Protein AF-A0A522X0R5-F1 (afdb_monomer_lite)

Secondary structure (DSSP, 8-state):
-PPPPHHHHHHHHHHTT--HHHHHHHTT--HHHHHHHHHHHTT-SS---SSHHHHHHHHHHHHHHHTTTT---

Structure (mmCIF, N/CA/C/O backbone):
data_AF-A0A522X0R5-F1
#
_entry.id   AF-A0A522X0R5-F1
#
loop_
_atom_site.group_PDB
_atom_site.id
_atom_site.type_symbol
_atom_site.label_atom_id
_atom_site.label_alt_id
_atom_site.label_comp_id
_atom_site.label_asym_id
_atom_site.label_entity_id
_atom_site.label_seq_id
_atom_site.pdbx_PDB_ins_code
_atom_site.Cartn_x
_atom_site.Cartn_y
_atom_site.Cartn_z
_atom_site.occupancy
_atom_site.B_iso_or_equiv
_atom_site.auth_seq_id
_atom_site.auth_comp_id
_atom_site.auth_asym_id
_atom_site.auth_atom_id
_atom_site.pdbx_PDB_model_num
ATOM 1 N N . MET A 1 1 ? 2.203 -9.886 -16.265 1.00 58.56 1 MET A N 1
ATOM 2 C CA . MET A 1 1 ? 1.965 -8.488 -15.852 1.00 58.56 1 MET A CA 1
ATOM 3 C C . MET A 1 1 ? 3.172 -8.007 -15.075 1.00 58.56 1 MET A C 1
ATOM 5 O O . MET A 1 1 ? 3.676 -8.766 -14.253 1.00 58.56 1 MET A O 1
ATOM 9 N N . ALA A 1 2 ? 3.667 -6.812 -15.391 1.00 72.19 2 ALA A N 1
ATOM 10 C CA . ALA A 1 2 ? 4.716 -6.161 -14.613 1.00 72.19 2 ALA A CA 1
ATOM 11 C C . ALA A 1 2 ? 4.186 -5.819 -13.211 1.00 72.19 2 ALA A C 1
ATOM 13 O O . ALA A 1 2 ? 2.998 -5.529 -13.068 1.00 72.19 2 ALA A O 1
ATOM 14 N N . ALA A 1 3 ? 5.034 -5.873 -12.181 1.00 82.25 3 ALA A N 1
ATOM 15 C CA . ALA A 1 3 ? 4.627 -5.410 -10.855 1.00 82.25 3 ALA A CA 1
ATOM 16 C C . ALA A 1 3 ? 4.405 -3.886 -10.894 1.00 82.25 3 ALA A C 1
ATOM 18 O O . ALA A 1 3 ? 5.244 -3.186 -11.473 1.00 82.25 3 ALA A O 1
ATOM 19 N N . PRO A 1 4 ? 3.333 -3.356 -10.274 1.00 88.75 4 PRO A N 1
ATOM 20 C CA . PRO A 1 4 ? 3.085 -1.919 -10.274 1.00 88.75 4 PRO A CA 1
ATOM 21 C C . PRO A 1 4 ? 4.237 -1.176 -9.589 1.00 88.75 4 PRO A C 1
ATOM 23 O O . PRO A 1 4 ? 4.828 -1.674 -8.622 1.00 88.75 4 PRO A O 1
ATOM 26 N N . THR A 1 5 ? 4.588 0.003 -10.102 1.00 92.62 5 THR A N 1
ATOM 27 C CA . THR A 1 5 ? 5.607 0.869 -9.497 1.00 92.62 5 THR A CA 1
ATOM 28 C C . THR A 1 5 ? 5.078 1.527 -8.223 1.00 92.62 5 THR A C 1
ATOM 30 O O . THR A 1 5 ? 3.875 1.553 -7.964 1.00 92.62 5 THR A O 1
ATOM 33 N N . GLN A 1 6 ? 5.978 2.080 -7.406 1.00 92.75 6 GLN A N 1
ATOM 34 C CA . GLN A 1 6 ? 5.568 2.818 -6.206 1.00 92.75 6 GLN A CA 1
ATOM 35 C C . GLN A 1 6 ? 4.689 4.023 -6.551 1.00 92.75 6 GLN A C 1
ATOM 37 O O . GLN A 1 6 ? 3.733 4.296 -5.835 1.00 92.75 6 GLN A O 1
ATOM 42 N N . GLU A 1 7 ? 4.993 4.707 -7.656 1.00 91.69 7 GLU A N 1
ATOM 43 C CA . GLU A 1 7 ? 4.226 5.854 -8.145 1.00 91.69 7 GLU A CA 1
ATOM 44 C C . GLU A 1 7 ? 2.823 5.437 -8.587 1.00 91.69 7 GLU A C 1
ATOM 46 O O . GLU A 1 7 ? 1.853 6.080 -8.202 1.00 91.69 7 GLU A O 1
ATOM 51 N N . GLN A 1 8 ? 2.693 4.319 -9.310 1.00 92.19 8 GLN A N 1
ATOM 52 C CA . GLN A 1 8 ? 1.386 3.775 -9.696 1.00 92.19 8 GLN A CA 1
ATOM 53 C C . GLN A 1 8 ? 0.550 3.387 -8.472 1.00 92.19 8 GLN A C 1
ATOM 55 O O . GLN A 1 8 ? -0.638 3.693 -8.415 1.00 92.19 8 GLN A O 1
ATOM 60 N N . ILE A 1 9 ? 1.176 2.755 -7.473 1.00 93.50 9 ILE A N 1
ATOM 61 C CA . ILE A 1 9 ? 0.517 2.410 -6.208 1.00 93.50 9 ILE A CA 1
ATOM 62 C C . ILE A 1 9 ? 0.046 3.677 -5.484 1.00 93.50 9 ILE A C 1
ATOM 64 O O . ILE A 1 9 ? -1.107 3.743 -5.066 1.00 93.50 9 ILE A O 1
ATOM 68 N N . ALA A 1 10 ? 0.917 4.678 -5.332 1.00 92.62 10 ALA A N 1
ATOM 69 C CA . ALA A 1 10 ? 0.582 5.922 -4.645 1.00 92.62 10 ALA A CA 1
ATOM 70 C C . ALA A 1 10 ? -0.552 6.671 -5.358 1.00 92.62 10 ALA A C 1
ATOM 72 O O . ALA A 1 10 ? -1.554 6.993 -4.726 1.00 92.62 10 ALA A O 1
ATOM 73 N N . HIS A 1 11 ? -0.441 6.851 -6.675 1.00 93.12 11 HIS A N 1
ATOM 74 C CA . HIS A 1 11 ? -1.443 7.533 -7.488 1.00 93.12 11 HIS A CA 1
ATOM 75 C C . HIS A 1 11 ? -2.818 6.856 -7.415 1.00 93.12 11 HIS A C 1
ATOM 77 O O . HIS A 1 11 ? -3.835 7.527 -7.247 1.00 93.12 11 HIS A O 1
ATOM 83 N N . ALA A 1 12 ? -2.873 5.523 -7.509 1.00 91.75 12 ALA A N 1
ATOM 84 C CA . ALA A 1 12 ? -4.134 4.789 -7.408 1.00 91.75 12 ALA A CA 1
ATOM 85 C C . ALA A 1 12 ? -4.789 4.941 -6.025 1.00 91.75 12 ALA A C 1
ATOM 87 O O . ALA A 1 12 ? -6.001 5.122 -5.922 1.00 91.75 12 ALA A O 1
ATOM 88 N N . LEU A 1 13 ? -3.990 4.907 -4.954 1.00 93.12 13 LEU A N 1
ATOM 89 C CA . LEU A 1 13 ? -4.484 5.130 -3.593 1.00 93.12 13 LEU A CA 1
ATOM 90 C C . LEU A 1 13 ? -5.026 6.557 -3.423 1.00 93.12 13 LEU A C 1
ATOM 92 O O . LEU A 1 13 ? -6.119 6.732 -2.887 1.00 93.12 13 LEU A O 1
ATOM 96 N N . GLU A 1 14 ? -4.301 7.558 -3.923 1.00 92.69 14 GLU A N 1
ATOM 97 C CA . GLU A 1 14 ? -4.706 8.967 -3.865 1.00 92.69 14 GLU A CA 1
ATOM 98 C C . GLU A 1 14 ? -5.987 9.234 -4.664 1.00 92.69 14 GLU A C 1
ATOM 100 O O . GLU A 1 14 ? -6.895 9.895 -4.160 1.00 92.69 14 GLU A O 1
ATOM 105 N N . THR A 1 15 ? -6.106 8.659 -5.865 1.00 92.31 15 THR A N 1
ATOM 106 C CA . THR A 1 15 ? -7.299 8.777 -6.728 1.00 92.31 15 THR A CA 1
ATOM 107 C C . THR A 1 15 ? -8.553 8.257 -6.024 1.00 92.31 15 THR A C 1
ATOM 109 O O . THR A 1 15 ? -9.642 8.808 -6.177 1.00 92.31 15 THR A O 1
ATOM 112 N N . ARG A 1 16 ? -8.393 7.234 -5.181 1.00 90.38 16 ARG A N 1
ATOM 113 C CA . ARG A 1 16 ? -9.468 6.628 -4.386 1.00 90.38 16 ARG A CA 1
ATOM 114 C C . ARG A 1 16 ? -9.661 7.286 -3.015 1.00 90.38 16 ARG A C 1
ATOM 116 O O . ARG A 1 16 ? -10.419 6.779 -2.192 1.00 90.38 16 ARG A O 1
ATOM 123 N N . GLY A 1 17 ? -8.987 8.407 -2.752 1.00 94.06 17 GLY A N 1
ATOM 124 C CA . GLY A 1 17 ? -9.125 9.164 -1.507 1.00 94.06 17 GLY A CA 1
ATOM 125 C C . GLY A 1 17 ? -8.521 8.471 -0.283 1.00 94.06 17 GLY A C 1
ATOM 126 O O . GLY A 1 17 ? -8.887 8.792 0.847 1.00 94.06 17 GLY A O 1
ATOM 127 N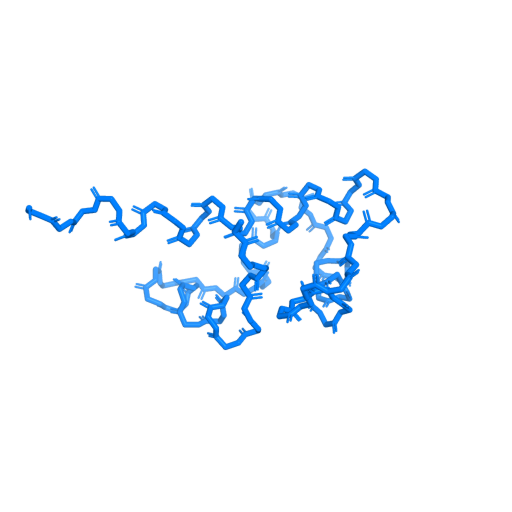 N . THR A 1 18 ? -7.608 7.520 -0.489 1.00 94.88 18 THR A N 1
ATOM 128 C CA . THR A 1 18 ? -6.917 6.792 0.580 1.00 94.88 18 THR A CA 1
ATOM 129 C C . THR A 1 18 ? -5.400 6.993 0.488 1.00 94.88 18 THR A C 1
ATOM 131 O O . THR A 1 18 ? -4.885 7.781 -0.300 1.00 94.88 18 THR A O 1
ATOM 134 N N . ASN A 1 19 ? -4.651 6.323 1.355 1.00 95.06 19 ASN A N 1
ATOM 135 C CA . ASN A 1 19 ? -3.192 6.296 1.330 1.00 95.06 19 ASN A CA 1
ATOM 136 C C . ASN A 1 19 ? -2.691 4.924 1.783 1.00 95.06 19 ASN A C 1
ATOM 138 O O . ASN A 1 19 ? -3.453 4.108 2.300 1.00 95.06 19 ASN A O 1
ATOM 142 N N . LEU A 1 20 ? -1.389 4.673 1.640 1.00 94.38 20 LEU A N 1
ATOM 1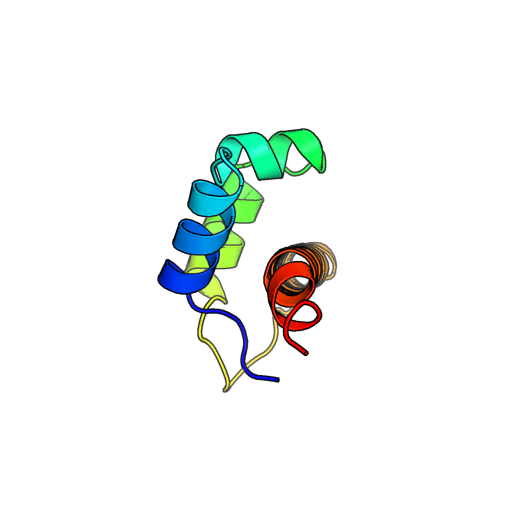43 C CA . LEU A 1 20 ? -0.809 3.357 1.919 1.00 94.38 20 LEU A CA 1
ATOM 144 C C . LEU A 1 20 ? -1.040 2.879 3.364 1.00 94.38 20 LEU A C 1
ATOM 146 O O . LEU A 1 20 ? -1.182 1.682 3.602 1.00 94.38 20 LEU A O 1
ATOM 150 N N . CYS A 1 21 ? -1.090 3.798 4.333 1.00 95.44 21 CYS A N 1
ATOM 151 C CA . CYS A 1 21 ? -1.353 3.474 5.735 1.00 95.44 21 CYS A CA 1
ATOM 152 C C . CYS A 1 21 ? -2.824 3.117 5.972 1.00 95.44 21 CYS A C 1
ATOM 154 O O . CYS A 1 21 ? -3.112 2.096 6.599 1.00 95.44 21 CYS A O 1
ATOM 156 N N . ALA A 1 22 ? -3.744 3.923 5.439 1.00 95.69 22 ALA A N 1
ATOM 157 C CA . ALA A 1 22 ? -5.179 3.670 5.522 1.00 95.69 22 ALA A CA 1
ATOM 158 C C . ALA A 1 22 ? -5.559 2.358 4.817 1.00 95.69 22 ALA A C 1
ATOM 160 O O . ALA A 1 22 ? -6.166 1.494 5.443 1.00 95.69 22 ALA A O 1
ATOM 161 N N . TRP A 1 23 ? -5.076 2.143 3.591 1.00 95.62 23 TRP A N 1
ATOM 162 C CA . TRP A 1 23 ? -5.271 0.897 2.845 1.00 95.62 23 TRP A CA 1
ATOM 163 C C . TRP A 1 23 ? -4.712 -0.325 3.582 1.00 95.62 23 TRP A C 1
ATOM 165 O O . TRP A 1 23 ? -5.367 -1.363 3.664 1.00 95.62 23 TRP A O 1
ATOM 175 N N . ALA A 1 24 ? -3.516 -0.209 4.176 1.00 96.25 24 ALA A N 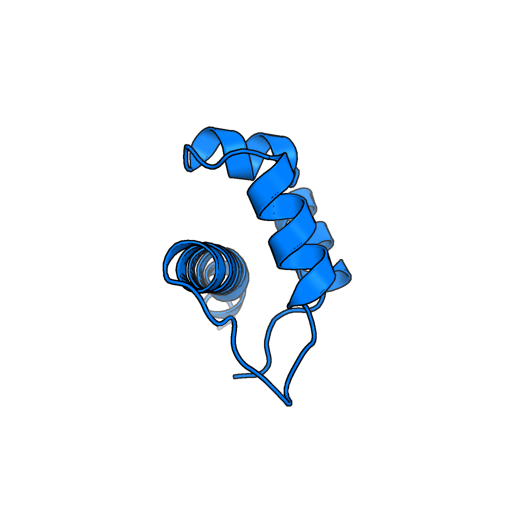1
ATOM 176 C CA . ALA A 1 24 ? -2.941 -1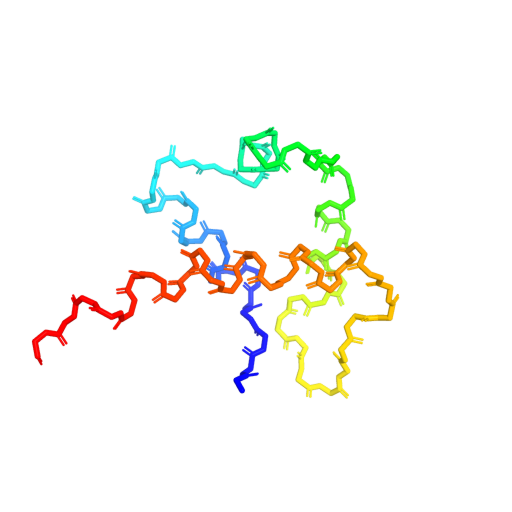.298 4.964 1.00 96.25 24 ALA A CA 1
ATOM 177 C C . ALA A 1 24 ? -3.831 -1.642 6.163 1.00 96.25 24 ALA A C 1
ATOM 179 O O . ALA A 1 24 ? -4.056 -2.816 6.440 1.00 96.25 24 ALA A O 1
ATOM 180 N N . LYS A 1 25 ? -4.363 -0.624 6.848 1.00 96.06 25 LYS A N 1
ATOM 181 C CA . LYS A 1 25 ? -5.260 -0.798 7.992 1.00 96.06 25 LYS A CA 1
ATOM 182 C C . LYS A 1 25 ? -6.588 -1.444 7.591 1.00 96.06 25 LYS A C 1
ATOM 184 O O . LYS A 1 25 ? -7.037 -2.344 8.290 1.00 96.06 25 LYS A O 1
ATOM 189 N N . GLU A 1 26 ? -7.193 -1.005 6.491 1.00 94.75 26 GLU A N 1
ATOM 190 C CA . GLU A 1 26 ? -8.446 -1.562 5.959 1.00 94.75 26 GLU A CA 1
ATOM 191 C C . GLU A 1 26 ? -8.315 -3.043 5.594 1.00 94.75 26 GLU A C 1
ATOM 193 O O . GLU A 1 26 ? -9.251 -3.809 5.795 1.00 94.75 26 GLU A O 1
ATOM 198 N N . ARG A 1 27 ? -7.138 -3.457 5.113 1.00 92.69 27 ARG A N 1
ATOM 199 C CA . ARG A 1 27 ? -6.824 -4.856 4.784 1.00 92.69 27 ARG A CA 1
ATOM 200 C C . ARG A 1 27 ? -6.173 -5.642 5.923 1.00 92.69 27 ARG A C 1
ATOM 202 O O . ARG A 1 27 ? -5.613 -6.707 5.687 1.00 92.69 27 ARG A O 1
ATOM 209 N N . GLU A 1 28 ? -6.200 -5.106 7.143 1.00 95.50 28 GLU A N 1
ATOM 210 C CA . GLU A 1 28 ? -5.642 -5.744 8.346 1.00 95.50 28 GLU A CA 1
ATOM 211 C C . GLU A 1 28 ? -4.139 -6.086 8.244 1.00 95.50 28 GLU A C 1
ATOM 213 O O . GLU A 1 28 ? -3.601 -6.920 8.980 1.00 95.50 28 GLU A O 1
ATOM 218 N N . TYR A 1 29 ? -3.412 -5.393 7.367 1.00 96.19 29 TYR A N 1
ATOM 219 C CA . TYR A 1 29 ? -1.969 -5.503 7.252 1.00 96.19 29 TYR A CA 1
ATOM 220 C C . TYR A 1 29 ? -1.250 -4.531 8.186 1.00 96.19 29 TYR A C 1
ATOM 222 O O . TYR A 1 29 ? -1.638 -3.380 8.397 1.00 96.19 29 TYR A O 1
ATOM 230 N N . LYS A 1 30 ? -0.091 -4.961 8.695 1.00 96.06 30 LYS A N 1
ATOM 231 C CA . LYS A 1 30 ? 0.832 -4.051 9.380 1.00 96.06 30 LYS A CA 1
ATOM 232 C C . LYS A 1 30 ? 1.413 -3.068 8.367 1.00 96.06 30 LYS A C 1
ATOM 234 O O . LYS A 1 30 ? 2.091 -3.486 7.428 1.00 96.06 30 LYS A O 1
ATOM 239 N N . TYR A 1 31 ? 1.232 -1.770 8.610 1.00 95.50 31 TYR A N 1
ATOM 240 C CA . TYR A 1 31 ? 1.748 -0.712 7.735 1.00 95.50 31 TYR A CA 1
ATOM 241 C C . TYR A 1 31 ? 3.242 -0.872 7.419 1.00 95.50 31 TYR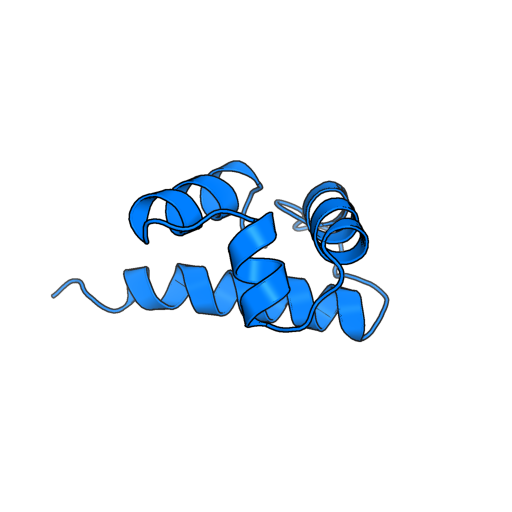 A C 1
ATOM 243 O O . TYR A 1 31 ? 3.640 -0.810 6.261 1.00 95.50 31 TYR A O 1
ATOM 251 N N . THR A 1 32 ? 4.073 -1.165 8.422 1.00 96.31 32 THR A N 1
ATOM 252 C CA . THR A 1 32 ? 5.518 -1.369 8.227 1.00 96.31 32 THR A CA 1
ATOM 253 C C . THR A 1 32 ? 5.830 -2.549 7.306 1.00 96.31 32 THR A C 1
ATOM 255 O O . THR A 1 32 ? 6.787 -2.496 6.536 1.00 96.31 32 THR A O 1
ATOM 258 N N . THR A 1 33 ? 5.021 -3.610 7.339 1.00 94.88 33 THR A N 1
ATOM 259 C CA . THR A 1 33 ? 5.155 -4.757 6.432 1.00 94.88 33 THR A CA 1
ATOM 260 C C . THR A 1 33 ? 4.767 -4.377 5.007 1.00 94.88 33 THR A C 1
ATOM 262 O O . THR A 1 33 ? 5.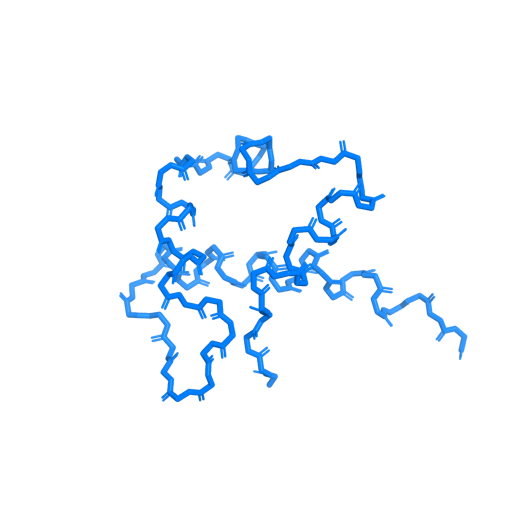492 -4.735 4.078 1.00 94.88 33 THR A O 1
ATOM 265 N N . VAL A 1 34 ? 3.681 -3.622 4.827 1.00 95.94 34 VAL A N 1
ATOM 266 C CA . VAL A 1 34 ? 3.252 -3.124 3.511 1.00 95.94 34 VAL A CA 1
ATOM 267 C C . VAL A 1 34 ? 4.300 -2.184 2.925 1.00 95.94 34 VAL A C 1
ATOM 269 O O . VAL A 1 34 ? 4.769 -2.426 1.818 1.00 95.94 34 VAL A O 1
ATOM 272 N N . TYR A 1 35 ? 4.745 -1.186 3.689 1.00 95.69 35 TYR A N 1
ATOM 273 C CA . TYR A 1 35 ? 5.760 -0.223 3.263 1.00 95.69 35 TYR A CA 1
ATOM 274 C C . TYR A 1 35 ? 7.049 -0.914 2.800 1.00 95.69 35 TYR A C 1
ATOM 276 O O . TYR A 1 35 ? 7.494 -0.704 1.674 1.00 95.69 35 TYR A O 1
ATOM 284 N N . ASN A 1 36 ? 7.603 -1.816 3.620 1.00 94.75 36 ASN A N 1
ATOM 285 C CA . ASN A 1 36 ? 8.811 -2.563 3.262 1.00 94.75 36 ASN A CA 1
ATOM 286 C C . ASN A 1 36 ? 8.597 -3.476 2.046 1.00 94.75 36 ASN A C 1
ATOM 288 O O . ASN A 1 36 ? 9.516 -3.678 1.253 1.00 94.75 36 ASN A O 1
ATOM 292 N N . THR A 1 37 ? 7.397 -4.041 1.892 1.00 94.56 37 THR A N 1
ATOM 293 C CA . THR A 1 37 ? 7.054 -4.881 0.738 1.00 94.56 37 THR A CA 1
ATOM 294 C C . THR A 1 37 ? 7.018 -4.048 -0.538 1.00 94.56 37 THR A C 1
ATOM 296 O O . THR A 1 37 ? 7.694 -4.403 -1.501 1.00 94.56 37 THR A O 1
ATOM 299 N N . VAL A 1 38 ? 6.314 -2.916 -0.528 1.00 94.12 38 VAL A N 1
ATOM 300 C CA . VAL A 1 38 ? 6.231 -1.988 -1.662 1.00 94.12 38 VAL A CA 1
ATOM 301 C C . VAL A 1 38 ? 7.616 -1.449 -2.011 1.00 94.12 38 VAL A C 1
ATOM 303 O O . VAL A 1 38 ? 8.028 -1.539 -3.161 1.00 94.12 38 VAL A O 1
ATOM 306 N N . GLN A 1 39 ? 8.390 -0.990 -1.026 1.00 93.81 39 GLN A N 1
ATOM 307 C CA . GLN A 1 39 ? 9.759 -0.512 -1.240 1.00 93.81 39 GLN A CA 1
ATOM 308 C C . GLN A 1 39 ? 10.676 -1.571 -1.857 1.00 93.81 39 GLN A C 1
ATOM 310 O O . GLN A 1 39 ? 11.558 -1.254 -2.653 1.00 93.81 39 GLN A O 1
ATOM 315 N N . ARG A 1 40 ? 10.487 -2.840 -1.491 1.00 91.69 40 ARG A N 1
ATOM 316 C CA . ARG A 1 40 ? 11.343 -3.926 -1.964 1.00 91.69 40 ARG A CA 1
ATOM 317 C C . ARG A 1 40 ? 10.913 -4.503 -3.308 1.00 91.69 40 ARG A C 1
ATOM 319 O O . ARG A 1 40 ? 11.786 -4.989 -4.022 1.00 91.69 40 ARG A O 1
ATOM 326 N N . TRP A 1 41 ? 9.621 -4.513 -3.627 1.00 91.31 41 TRP A N 1
ATOM 327 C CA . TRP A 1 41 ? 9.074 -5.307 -4.735 1.00 91.31 41 TRP A CA 1
ATOM 328 C C . TRP A 1 41 ? 8.323 -4.508 -5.799 1.00 91.31 41 TRP A C 1
ATOM 330 O O . TRP A 1 41 ? 8.148 -5.029 -6.899 1.00 91.31 41 TRP A O 1
ATOM 340 N N . ALA A 1 42 ? 7.904 -3.272 -5.525 1.00 90.81 42 ALA A N 1
ATOM 341 C CA . ALA A 1 42 ? 7.244 -2.449 -6.534 1.00 90.81 42 ALA A CA 1
ATOM 342 C C . ALA A 1 42 ? 8.177 -2.180 -7.727 1.00 90.81 42 ALA A C 1
ATOM 344 O O . ALA A 1 42 ? 9.377 -1.959 -7.557 1.00 90.81 42 ALA A O 1
ATOM 345 N N . GLY A 1 43 ? 7.626 -2.241 -8.939 1.00 86.44 43 GLY A N 1
ATOM 346 C CA . GLY A 1 43 ? 8.355 -2.046 -10.195 1.00 86.44 43 GLY A CA 1
ATOM 347 C C . GLY A 1 43 ? 9.378 -3.136 -10.547 1.00 86.44 43 GLY A C 1
ATOM 348 O O . GLY A 1 43 ? 10.044 -3.026 -11.576 1.00 86.44 43 GLY A O 1
ATOM 349 N N . ARG A 1 44 ? 9.531 -4.194 -9.734 1.00 86.44 44 ARG A N 1
ATOM 350 C CA . ARG A 1 44 ? 10.430 -5.308 -10.066 1.00 86.44 44 ARG A CA 1
ATOM 351 C C . ARG A 1 44 ? 9.783 -6.259 -11.062 1.00 86.44 44 ARG A C 1
ATOM 353 O O . ARG A 1 44 ? 8.707 -6.794 -10.818 1.00 86.44 44 ARG A O 1
ATOM 360 N N . ASN A 1 45 ? 10.504 -6.522 -12.147 1.00 79.25 45 ASN A N 1
ATOM 361 C CA . ASN A 1 45 ? 10.113 -7.476 -13.188 1.00 79.25 45 ASN A CA 1
ATOM 362 C C . ASN A 1 45 ? 11.034 -8.702 -13.240 1.00 79.25 45 ASN A C 1
ATOM 364 O O . ASN A 1 45 ? 10.708 -9.691 -13.887 1.00 79.25 45 ASN A O 1
ATOM 368 N N . ASP A 1 46 ? 12.178 -8.648 -12.554 1.00 80.62 46 ASP A N 1
ATOM 369 C CA . ASP A 1 46 ? 13.180 -9.711 -12.534 1.00 80.62 46 ASP A CA 1
ATOM 370 C C . ASP A 1 46 ? 12.882 -10.790 -11.485 1.00 80.62 46 ASP A C 1
ATOM 372 O O . ASP A 1 46 ? 13.337 -11.927 -11.617 1.00 80.62 46 ASP A O 1
ATOM 376 N N . ARG A 1 47 ? 12.153 -10.440 -10.415 1.00 74.19 47 ARG A N 1
ATOM 377 C CA . ARG A 1 47 ? 11.925 -11.317 -9.259 1.00 74.19 47 ARG A CA 1
ATOM 378 C C . ARG A 1 47 ? 10.571 -11.075 -8.613 1.00 74.19 47 ARG A C 1
ATOM 380 O O . ARG A 1 47 ? 10.148 -9.939 -8.422 1.00 74.19 47 ARG A O 1
ATOM 387 N N . THR A 1 48 ? 9.951 -12.163 -8.173 1.00 74.25 48 THR A N 1
ATOM 388 C CA . THR A 1 48 ? 8.709 -12.144 -7.395 1.00 74.25 48 THR A CA 1
ATOM 389 C C . THR A 1 48 ? 8.984 -12.181 -5.889 1.00 74.25 48 THR A C 1
ATOM 391 O O . THR A 1 48 ? 9.989 -12.767 -5.477 1.00 74.25 48 THR A O 1
ATOM 394 N N . PRO A 1 49 ? 8.079 -11.653 -5.044 1.00 78.94 49 PRO A N 1
ATOM 395 C CA . PRO A 1 49 ? 8.230 -11.722 -3.598 1.00 78.94 49 PRO A CA 1
ATOM 396 C C . PRO A 1 49 ? 8.359 -13.163 -3.094 1.00 78.94 49 PRO A C 1
ATOM 398 O O . PRO A 1 49 ? 7.473 -13.993 -3.302 1.00 78.94 49 PRO A O 1
ATOM 401 N N . HIS A 1 50 ? 9.453 -13.453 -2.391 1.00 71.50 50 HIS A N 1
ATOM 402 C CA . HIS A 1 50 ? 9.633 -14.723 -1.692 1.00 71.50 50 HIS A CA 1
ATOM 403 C C . HIS A 1 50 ? 9.023 -14.603 -0.289 1.00 71.50 50 HIS A C 1
ATOM 405 O O . HIS A 1 50 ? 9.618 -14.013 0.610 1.00 71.50 50 HIS A O 1
ATOM 411 N N . GLY A 1 51 ? 7.800 -15.110 -0.130 1.00 76.31 51 GLY A N 1
ATOM 412 C CA . GLY A 1 51 ? 7.048 -15.103 1.127 1.00 76.31 51 GLY A CA 1
ATOM 413 C C . GLY A 1 51 ? 5.556 -14.876 0.891 1.00 76.31 51 GLY A C 1
ATOM 414 O O . GLY A 1 51 ? 5.184 -13.988 0.126 1.00 76.31 51 GLY A O 1
ATOM 415 N N . GLY A 1 52 ? 4.703 -15.669 1.549 1.00 87.94 52 GLY A N 1
ATOM 416 C CA . GLY A 1 52 ? 3.250 -15.647 1.330 1.00 87.94 52 GLY A CA 1
ATOM 417 C C . GLY A 1 52 ? 2.631 -14.264 1.537 1.00 87.94 52 GLY A C 1
ATOM 418 O O . GLY A 1 52 ? 1.935 -13.773 0.659 1.00 87.94 52 GLY A O 1
ATOM 419 N N . ILE A 1 53 ? 2.980 -13.588 2.638 1.00 90.88 53 ILE A N 1
ATOM 420 C CA . ILE A 1 53 ? 2.447 -12.253 2.960 1.00 90.88 53 ILE A CA 1
ATOM 421 C C . ILE A 1 53 ? 2.894 -11.197 1.944 1.00 90.88 53 ILE A C 1
ATOM 423 O O . ILE A 1 53 ? 2.074 -10.424 1.466 1.00 90.88 53 ILE A O 1
ATOM 427 N N . ALA A 1 54 ? 4.178 -11.162 1.575 1.00 91.19 54 ALA A N 1
ATOM 428 C CA . ALA A 1 54 ? 4.678 -10.170 0.620 1.00 91.19 54 ALA A CA 1
ATOM 429 C C . ALA A 1 54 ? 4.053 -10.360 -0.773 1.00 91.19 54 ALA A C 1
ATOM 431 O O . ALA A 1 54 ? 3.722 -9.386 -1.446 1.00 91.19 54 ALA A O 1
ATOM 432 N N . ARG A 1 55 ? 3.856 -11.619 -1.187 1.00 90.69 55 ARG A N 1
ATOM 433 C CA . ARG A 1 55 ? 3.144 -11.954 -2.423 1.00 90.69 55 ARG A CA 1
ATOM 434 C C . ARG A 1 55 ? 1.682 -11.522 -2.356 1.00 90.69 55 ARG A C 1
ATOM 436 O O . ARG A 1 55 ? 1.206 -10.932 -3.318 1.00 90.69 55 ARG A O 1
ATOM 443 N N . GLN A 1 56 ? 1.006 -11.784 -1.238 1.00 93.25 56 GLN A N 1
ATOM 444 C CA . GLN A 1 56 ? -0.387 -11.394 -1.046 1.00 93.25 56 GLN A CA 1
ATOM 445 C C . GLN A 1 56 ? -0.549 -9.873 -1.109 1.00 93.25 56 GLN A C 1
ATOM 447 O O . GLN A 1 56 ? -1.355 -9.394 -1.889 1.00 93.25 56 GLN A O 1
ATOM 452 N N . ILE A 1 57 ? 0.285 -9.113 -0.392 1.00 94.56 57 ILE A N 1
ATOM 453 C CA . ILE A 1 57 ? 0.251 -7.642 -0.406 1.00 94.56 57 ILE A CA 1
ATOM 454 C C . ILE A 1 57 ? 0.410 -7.097 -1.830 1.00 94.56 57 ILE A C 1
ATOM 456 O O . ILE A 1 57 ? -0.366 -6.243 -2.246 1.00 94.56 57 ILE A O 1
ATOM 460 N N . MET A 1 58 ? 1.396 -7.586 -2.593 1.00 92.25 58 MET A N 1
ATOM 461 C CA . MET A 1 58 ? 1.599 -7.123 -3.972 1.00 92.25 58 MET A CA 1
ATOM 462 C C . MET A 1 58 ? 0.452 -7.534 -4.901 1.00 92.25 58 MET A C 1
ATOM 464 O O . MET A 1 58 ? 0.107 -6.770 -5.796 1.00 92.25 58 MET A O 1
ATOM 468 N N . SER A 1 59 ? -0.140 -8.713 -4.690 1.00 91.06 59 SER A N 1
ATOM 469 C CA . SER A 1 59 ? -1.314 -9.165 -5.442 1.00 91.06 59 SER A CA 1
ATOM 470 C C . SER A 1 59 ? -2.530 -8.292 -5.147 1.00 91.06 59 SER A C 1
ATOM 472 O O . SER A 1 59 ? -3.184 -7.837 -6.074 1.00 91.06 59 SER A O 1
ATOM 474 N N . ASP A 1 60 ? -2.795 -8.013 -3.872 1.00 93.31 60 ASP A N 1
ATOM 475 C CA . ASP A 1 60 ? -3.910 -7.178 -3.435 1.00 93.31 60 ASP A CA 1
ATOM 476 C C . ASP A 1 60 ? -3.769 -5.745 -3.958 1.00 93.31 60 ASP A C 1
ATOM 478 O O . ASP A 1 60 ? -4.754 -5.155 -4.390 1.00 93.31 60 ASP A O 1
ATOM 482 N N . LEU A 1 61 ? -2.548 -5.192 -3.952 1.00 92.19 61 LEU A N 1
ATOM 483 C CA . LEU A 1 61 ? -2.256 -3.888 -4.555 1.00 92.19 61 LEU A CA 1
ATOM 484 C C . LEU A 1 61 ? -2.469 -3.910 -6.069 1.00 92.19 61 LEU A C 1
ATOM 486 O O . LEU A 1 61 ? -3.062 -2.983 -6.606 1.00 92.19 61 LEU A O 1
ATOM 490 N N . ALA A 1 62 ? -2.015 -4.958 -6.759 1.00 90.00 62 ALA A N 1
ATOM 491 C CA . ALA A 1 62 ? -2.203 -5.084 -8.200 1.00 90.00 62 ALA A CA 1
ATOM 492 C C . ALA A 1 62 ? -3.686 -5.203 -8.578 1.00 90.00 62 ALA A C 1
ATOM 494 O O . ALA A 1 62 ? -4.115 -4.529 -9.507 1.00 90.00 62 ALA A O 1
ATOM 495 N N . SER A 1 63 ? -4.476 -5.990 -7.841 1.00 89.38 63 SER A N 1
ATOM 496 C CA . SER A 1 63 ? -5.933 -6.049 -8.012 1.00 89.38 63 SER A CA 1
ATOM 497 C C . SER A 1 63 ? -6.577 -4.692 -7.751 1.00 89.38 63 SER A C 1
ATOM 499 O O . SER A 1 63 ? -7.340 -4.219 -8.580 1.00 89.38 63 SER A O 1
ATOM 501 N N . TYR A 1 64 ? -6.196 -4.029 -6.655 1.00 88.06 64 TYR A N 1
ATOM 502 C CA . TYR A 1 64 ? -6.730 -2.716 -6.300 1.00 88.06 64 TYR A CA 1
ATOM 503 C C . TYR A 1 64 ? -6.443 -1.649 -7.365 1.00 88.06 64 TYR A C 1
ATOM 505 O O . TYR A 1 64 ? -7.251 -0.751 -7.548 1.00 88.06 64 TYR A O 1
ATOM 513 N N . ILE A 1 65 ? -5.317 -1.744 -8.077 1.00 86.88 65 ILE A N 1
ATOM 514 C CA . ILE A 1 65 ? -4.989 -0.855 -9.202 1.00 86.88 65 ILE A CA 1
ATOM 515 C C . ILE A 1 65 ? -5.726 -1.285 -10.479 1.00 86.88 65 ILE A C 1
ATOM 517 O O . ILE A 1 65 ? -6.253 -0.441 -11.192 1.00 86.88 65 ILE A O 1
ATOM 521 N N . GLY A 1 66 ? -5.769 -2.588 -10.774 1.00 77.50 66 GLY A N 1
ATOM 522 C CA . GLY A 1 66 ? -6.375 -3.132 -11.994 1.00 77.50 66 GLY A CA 1
ATOM 523 C C . GLY A 1 66 ? -7.898 -3.005 -12.052 1.00 77.50 66 GLY A C 1
ATOM 524 O O . GLY A 1 66 ? -8.453 -2.976 -13.141 1.00 77.50 66 GLY A O 1
ATOM 525 N N . GLU A 1 67 ? -8.573 -2.864 -10.909 1.00 60.69 67 GLU A N 1
ATOM 526 C CA . GLU A 1 67 ? -10.008 -2.547 -10.850 1.00 60.69 67 GLU A CA 1
ATOM 527 C C . GLU A 1 67 ? -10.362 -1.187 -11.501 1.00 60.69 67 GLU A C 1
ATOM 529 O O . GLU A 1 67 ? -11.530 -0.960 -11.788 1.00 60.69 67 GLU A O 1
ATOM 534 N N . ASP A 1 68 ? -9.391 -0.294 -11.749 1.00 51.03 68 ASP A N 1
ATOM 535 C CA . ASP A 1 68 ? -9.587 0.961 -12.507 1.00 51.03 68 ASP A CA 1
ATOM 536 C C . ASP A 1 68 ? -9.355 0.803 -14.030 1.00 51.03 68 ASP A C 1
ATOM 538 O O . ASP A 1 68 ? -9.823 1.633 -14.803 1.00 51.03 68 ASP A O 1
ATOM 542 N N . ASP A 1 69 ? -8.656 -0.249 -14.479 1.00 47.25 69 ASP A N 1
ATOM 543 C CA . ASP A 1 69 ? -8.296 -0.455 -15.900 1.00 47.25 69 ASP A CA 1
ATOM 544 C C . ASP A 1 69 ? -9.414 -1.170 -16.696 1.00 47.25 69 ASP A C 1
ATOM 546 O O . ASP A 1 69 ? -9.458 -1.079 -17.917 1.00 47.25 69 ASP A O 1
ATOM 550 N N . ASP A 1 70 ? -10.365 -1.825 -16.011 1.00 46.16 70 ASP A N 1
ATOM 551 C CA . ASP A 1 70 ? -11.530 -2.521 -16.607 1.00 46.16 70 ASP A CA 1
ATOM 552 C C . ASP A 1 70 ? -12.792 -1.626 -16.700 1.00 46.16 70 ASP A C 1
ATOM 554 O O . ASP A 1 70 ? -13.917 -2.101 -16.841 1.00 46.16 70 ASP A O 1
ATOM 558 N N . SER A 1 71 ? -12.635 -0.302 -16.602 1.00 46.59 71 SER A N 1
ATOM 559 C CA . SER A 1 71 ? -13.715 0.673 -16.817 1.00 46.59 71 SER A CA 1
ATOM 560 C C . SER A 1 71 ? -13.326 1.711 -17.871 1.00 46.59 71 SER A C 1
ATOM 562 O O . SER A 1 71 ? -13.344 2.916 -17.629 1.00 46.59 71 SER A O 1
ATOM 564 N N . VAL A 1 72 ? -12.989 1.242 -19.075 1.00 47.41 72 VAL A N 1
ATOM 565 C CA . VAL A 1 72 ? -13.009 2.070 -20.288 1.00 47.41 72 VAL A CA 1
ATOM 566 C C . VAL A 1 72 ? -13.457 1.222 -21.487 1.00 47.41 72 VAL A C 1
ATOM 568 O O . VAL A 1 72 ? -12.720 0.350 -21.931 1.00 47.41 72 VAL A O 1
ATOM 571 N N . ASP A 1 73 ? -14.704 1.489 -21.896 1.00 40.16 73 ASP A N 1
ATOM 572 C CA . ASP A 1 73 ? -15.401 1.280 -23.188 1.00 40.16 73 ASP A CA 1
ATOM 573 C C . ASP A 1 73 ? -14.754 0.379 -24.265 1.00 40.16 73 ASP A C 1
ATOM 575 O O . ASP A 1 73 ? -13.715 0.768 -24.851 1.00 40.16 73 ASP A O 1
#

Sequence (73 aa):
MAAPTQEQIAHALETRGTNLCAWAKEREYKYTTVYNTVQRWAGRNDRTPHGGIARQIMSDLASYIGEDDDSVD

pLDDT: mean 85.87, std 14.22, range [40.16, 96.31]

Foldseek 3Di:
DFQAAPVLLQVLQVVVVHGLCRVCVVVVHDSVLLVVLNVVRHRDPPDADDDDVSNVSSVVSVVSSCVVVVPDD

Radius of gyration: 11.8 Å; chains: 1; bounding box: 29×25×33 Å